Protein AF-A0A1A9V5V9-F1 (afdb_monomer)

Sequence (120 aa):
MAWILKKLYSVIQNLLRPKKPQKPQKRVTFSESTLMREFRRRTGQEPTIDPFLNFLTDLRASTNLPQIAMRRWRKMSDAEKAPYKTLAKRAQLKRLQAKQNKGRKEKKKCCCCRAKSLKE

Structure (mmCIF, N/CA/C/O backbone):
data_AF-A0A1A9V5V9-F1
#
_entry.id   AF-A0A1A9V5V9-F1
#
loop_
_atom_site.group_PDB
_atom_site.id
_atom_site.type_symbol
_atom_site.label_atom_id
_atom_site.label_alt_id
_atom_site.label_comp_id
_atom_site.label_asym_id
_atom_site.label_entity_id
_atom_site.label_seq_id
_atom_site.pdbx_PDB_ins_code
_atom_site.Cartn_x
_atom_site.Cartn_y
_atom_site.Cartn_z
_atom_site.occupancy
_atom_site.B_iso_or_equiv
_atom_site.auth_seq_id
_atom_site.auth_comp_id
_atom_site.auth_asym_id
_atom_site.auth_atom_id
_atom_site.pdbx_PDB_model_num
ATOM 1 N N . MET A 1 1 ? 4.542 -7.056 -60.586 1.00 55.38 1 MET A N 1
ATOM 2 C CA . MET A 1 1 ? 5.175 -5.866 -59.964 1.00 55.38 1 MET A CA 1
ATOM 3 C C . MET A 1 1 ? 4.202 -4.904 -59.260 1.00 55.38 1 MET A C 1
ATOM 5 O O . MET A 1 1 ? 4.583 -4.329 -58.250 1.00 55.38 1 MET A O 1
ATOM 9 N N . ALA A 1 2 ? 2.939 -4.751 -59.691 1.00 60.47 2 ALA A N 1
ATOM 10 C CA . ALA A 1 2 ? 1.995 -3.779 -59.102 1.00 60.47 2 ALA A CA 1
ATOM 11 C C . ALA A 1 2 ? 1.498 -4.082 -57.663 1.00 60.47 2 ALA A C 1
ATOM 13 O O . ALA A 1 2 ? 1.081 -3.175 -56.943 1.00 60.47 2 ALA A O 1
ATOM 14 N N . TRP A 1 3 ? 1.535 -5.343 -57.215 1.00 60.88 3 TRP A N 1
ATOM 15 C CA . TRP A 1 3 ? 1.017 -5.729 -55.892 1.00 60.88 3 TRP A CA 1
ATOM 16 C C . TRP A 1 3 ? 1.928 -5.298 -54.733 1.00 60.88 3 TRP A C 1
ATOM 18 O O . TRP A 1 3 ? 1.451 -4.860 -53.687 1.00 60.88 3 TRP A O 1
ATOM 28 N N . ILE A 1 4 ? 3.245 -5.351 -54.946 1.00 70.38 4 ILE A N 1
ATOM 29 C CA . ILE A 1 4 ? 4.253 -4.968 -53.948 1.00 70.38 4 ILE A CA 1
ATOM 30 C C . ILE A 1 4 ? 4.158 -3.469 -53.642 1.00 70.38 4 ILE A C 1
ATOM 32 O O . ILE A 1 4 ? 4.144 -3.079 -52.477 1.00 70.38 4 ILE A O 1
ATOM 36 N N . LEU A 1 5 ? 3.972 -2.639 -54.673 1.00 66.19 5 LEU A N 1
ATOM 37 C CA . LEU A 1 5 ? 3.784 -1.194 -54.517 1.00 66.19 5 LEU A CA 1
ATOM 38 C C . LEU A 1 5 ? 2.485 -0.857 -53.766 1.00 66.19 5 LEU A C 1
ATOM 40 O O . LEU A 1 5 ? 2.500 -0.009 -52.876 1.00 66.19 5 LEU A O 1
ATOM 44 N N . LYS A 1 6 ? 1.381 -1.575 -54.030 1.00 68.75 6 LYS A N 1
ATOM 45 C CA . LYS A 1 6 ? 0.129 -1.437 -53.257 1.00 68.75 6 LYS A CA 1
ATOM 46 C C . LYS A 1 6 ? 0.313 -1.793 -51.780 1.00 68.75 6 LYS A C 1
ATOM 48 O O . LYS A 1 6 ? -0.224 -1.108 -50.908 1.00 68.75 6 LYS A O 1
ATOM 53 N N . LYS A 1 7 ? 1.087 -2.842 -51.489 1.00 71.50 7 LYS A N 1
ATOM 54 C CA . LYS A 1 7 ? 1.353 -3.282 -50.115 1.00 71.50 7 LYS A CA 1
ATOM 55 C C . LYS A 1 7 ? 2.202 -2.261 -49.361 1.00 71.50 7 LYS A C 1
ATOM 57 O O . LYS A 1 7 ? 1.828 -1.876 -48.255 1.00 71.50 7 LYS A O 1
ATOM 62 N N . LEU A 1 8 ? 3.253 -1.742 -49.994 1.00 71.06 8 LEU A N 1
ATOM 63 C CA . LEU A 1 8 ? 4.082 -0.671 -49.434 1.00 71.06 8 LEU A CA 1
ATOM 64 C C . LEU A 1 8 ? 3.269 0.606 -49.181 1.00 71.06 8 LEU A C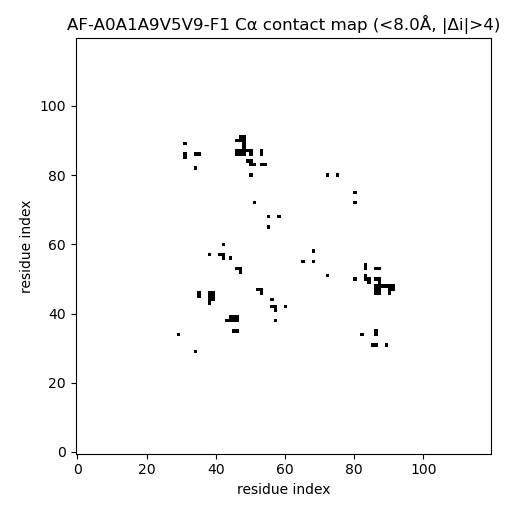 1
ATOM 66 O O . LEU A 1 8 ? 3.341 1.166 -48.088 1.00 71.06 8 LEU A O 1
ATOM 70 N N . TYR A 1 9 ? 2.410 1.008 -50.122 1.00 75.25 9 TYR A N 1
ATOM 71 C CA . TYR A 1 9 ? 1.552 2.186 -49.962 1.00 75.25 9 TYR A CA 1
ATOM 72 C C . TYR A 1 9 ? 0.592 2.061 -48.766 1.00 75.25 9 TYR A C 1
ATOM 74 O O . TYR A 1 9 ? 0.437 3.003 -47.991 1.00 75.25 9 TYR A O 1
ATOM 82 N N . SER A 1 10 ? 0.005 0.878 -48.549 1.00 69.75 10 SER A N 1
ATOM 83 C CA . SER A 1 10 ? -0.894 0.626 -47.409 1.00 69.75 10 SER A CA 1
ATOM 84 C C . SER A 1 10 ? -0.188 0.691 -46.046 1.00 69.75 10 SER A C 1
ATOM 86 O O . SER A 1 10 ? -0.766 1.153 -45.061 1.00 69.75 10 SER A O 1
ATOM 88 N N . VAL A 1 11 ? 1.081 0.273 -45.991 1.00 73.38 11 VAL A N 1
ATOM 89 C CA . VAL A 1 11 ? 1.903 0.311 -44.773 1.00 73.38 11 VAL A CA 1
ATOM 90 C C . VAL A 1 11 ? 2.314 1.746 -44.458 1.00 73.38 11 VAL A C 1
ATOM 92 O O . VAL A 1 11 ? 2.178 2.187 -43.317 1.00 73.38 11 VAL A O 1
ATOM 95 N N . ILE A 1 12 ? 2.730 2.504 -45.474 1.00 72.25 12 ILE A N 1
ATOM 96 C CA . ILE A 1 12 ? 3.107 3.913 -45.328 1.00 72.25 12 ILE A CA 1
ATOM 97 C C . ILE A 1 12 ? 1.895 4.755 -44.893 1.00 72.25 12 ILE A C 1
ATOM 99 O O . ILE A 1 12 ? 2.008 5.553 -43.968 1.00 72.25 12 ILE A O 1
ATOM 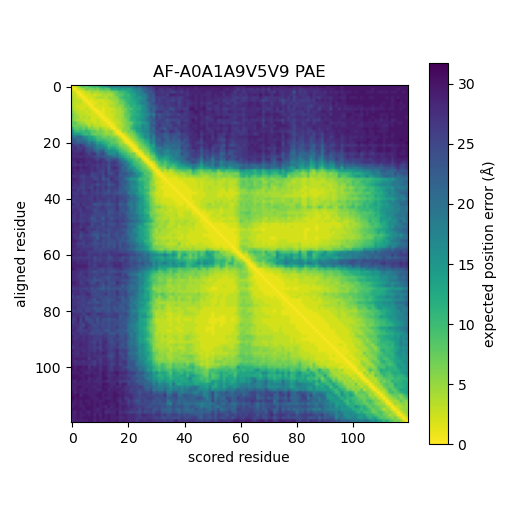103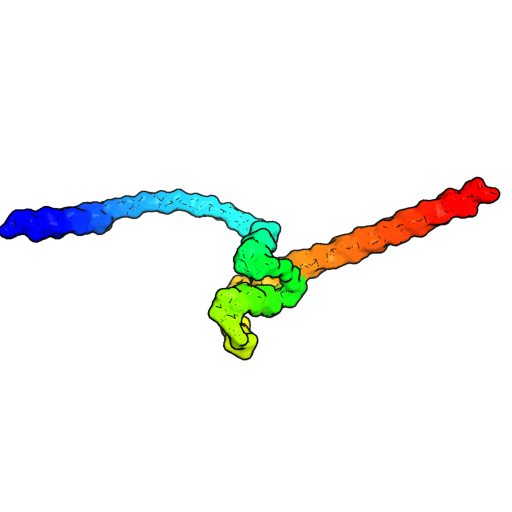 N N . GLN A 1 13 ? 0.708 4.511 -45.460 1.00 68.12 13 GLN A N 1
ATOM 104 C CA . GLN A 1 13 ? -0.554 5.145 -45.041 1.00 68.12 13 GLN A CA 1
ATOM 105 C C . GLN A 1 13 ? -0.950 4.813 -43.588 1.00 68.12 13 GLN A C 1
ATOM 107 O O . GLN A 1 13 ? -1.569 5.628 -42.904 1.00 68.12 13 GLN A O 1
ATOM 112 N N . ASN A 1 14 ? -0.587 3.629 -43.084 1.00 65.06 14 ASN A N 1
ATOM 113 C CA . ASN A 1 14 ? -0.798 3.263 -41.681 1.00 65.06 14 ASN A CA 1
ATOM 114 C C . ASN A 1 14 ? 0.218 3.909 -40.732 1.00 65.06 14 ASN A C 1
ATOM 116 O O . ASN A 1 14 ? -0.147 4.235 -39.605 1.00 65.06 14 ASN A O 1
ATOM 120 N N . LEU A 1 15 ? 1.457 4.119 -41.182 1.00 66.50 15 LEU A N 1
ATOM 121 C CA . LEU A 1 15 ? 2.510 4.785 -40.408 1.00 66.50 15 LEU A CA 1
ATOM 122 C C . LEU A 1 15 ? 2.328 6.306 -40.355 1.00 66.50 15 LEU A C 1
ATOM 124 O O . LEU A 1 15 ? 2.553 6.911 -39.312 1.00 66.50 15 LEU A O 1
ATOM 128 N N . LEU A 1 16 ? 1.876 6.915 -41.455 1.00 64.56 16 LEU A N 1
ATOM 129 C CA . LEU A 1 16 ? 1.596 8.351 -41.554 1.00 64.56 16 LEU A CA 1
ATOM 130 C C . LEU A 1 16 ? 0.238 8.746 -40.965 1.00 64.56 16 LEU A C 1
ATOM 132 O O . LEU A 1 16 ? -0.080 9.932 -40.913 1.00 64.56 16 LEU A O 1
ATOM 136 N N . ARG A 1 17 ? -0.576 7.782 -40.513 1.00 59.53 17 ARG A N 1
ATOM 137 C CA . ARG A 1 17 ? -1.843 8.080 -39.846 1.00 59.53 17 ARG A CA 1
ATOM 138 C C . ARG A 1 17 ? -1.527 8.815 -38.535 1.00 59.53 17 ARG A C 1
ATOM 140 O O . ARG A 1 17 ? -0.951 8.198 -37.634 1.00 59.53 17 ARG A O 1
ATOM 147 N N . PRO A 1 18 ? -1.904 10.099 -38.379 1.00 53.78 18 PRO A N 1
ATOM 148 C CA . PRO A 1 18 ? -1.688 10.799 -37.125 1.00 53.78 18 PRO A CA 1
ATOM 149 C C . PRO A 1 18 ? -2.422 10.023 -36.034 1.00 53.78 18 PRO A C 1
ATOM 151 O O . PRO A 1 18 ? -3.636 9.798 -36.119 1.00 53.78 18 PRO A O 1
ATOM 154 N N . LYS A 1 19 ? -1.679 9.556 -35.022 1.00 53.78 19 LYS A N 1
ATOM 155 C CA . LYS A 1 19 ? -2.282 8.976 -33.822 1.00 53.78 19 LYS A CA 1
ATOM 156 C C . LYS A 1 19 ? -3.264 10.015 -33.303 1.00 53.78 19 LYS A C 1
ATOM 158 O O . LYS A 1 19 ? -2.849 11.093 -32.884 1.00 53.78 19 LYS A O 1
ATOM 163 N N . LYS A 1 20 ?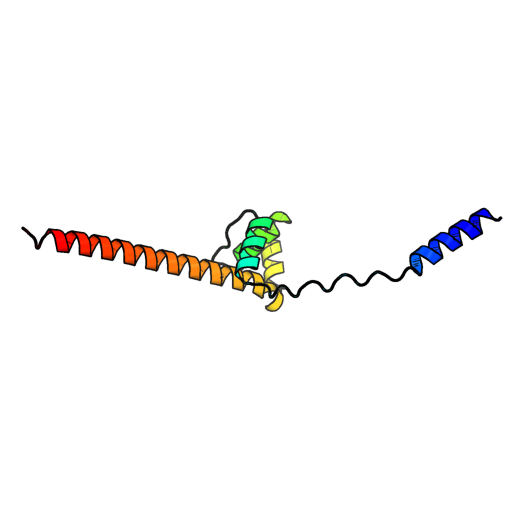 -4.561 9.691 -33.371 1.00 50.47 20 LYS A N 1
ATOM 164 C CA . LYS A 1 20 ? -5.625 10.499 -32.768 1.00 50.47 20 LYS A CA 1
ATOM 165 C C . LYS A 1 20 ? -5.135 10.909 -31.378 1.00 50.47 20 LYS A C 1
ATOM 167 O O . LYS A 1 20 ? -4.677 10.013 -30.657 1.00 50.47 20 LYS A O 1
ATOM 172 N N . PRO A 1 21 ? -5.184 12.200 -31.007 1.00 45.97 21 PRO A N 1
ATOM 173 C CA . PRO A 1 21 ? -4.808 12.604 -29.667 1.00 45.97 21 PRO A CA 1
ATOM 174 C C . PRO A 1 21 ? -5.637 11.752 -28.714 1.00 45.97 21 PRO A C 1
ATOM 176 O O . PRO A 1 21 ? -6.872 11.771 -28.745 1.00 45.97 21 PRO A O 1
ATOM 179 N N . GLN A 1 22 ? -4.950 10.906 -27.944 1.00 55.84 22 GLN A N 1
ATOM 180 C CA . GLN A 1 22 ? -5.586 10.190 -26.855 1.00 55.84 22 GLN A CA 1
ATOM 181 C C . GLN A 1 22 ? -6.226 11.283 -26.013 1.00 55.84 22 GLN A C 1
ATOM 183 O O . GLN A 1 22 ? -5.536 12.219 -25.606 1.00 55.84 22 GLN A O 1
ATOM 188 N N . LYS A 1 23 ? -7.556 11.218 -25.863 1.00 51.91 23 LYS A N 1
ATOM 189 C CA . LYS A 1 23 ? -8.324 12.159 -25.044 1.00 51.91 23 LYS A CA 1
ATOM 190 C C . LYS A 1 23 ? -7.510 12.435 -23.782 1.00 51.91 23 LYS A C 1
ATOM 192 O O . LYS A 1 23 ? -7.058 11.447 -23.193 1.00 51.91 23 LYS A O 1
ATOM 197 N N . PRO A 1 24 ? -7.293 13.704 -23.385 1.00 44.81 24 PRO A N 1
ATOM 198 C CA . PRO A 1 24 ? -6.567 13.993 -22.162 1.00 44.81 24 PRO A CA 1
ATOM 199 C C . PRO A 1 24 ? -7.202 13.141 -21.076 1.00 44.81 24 PRO A C 1
ATOM 201 O O . PRO A 1 24 ? -8.403 13.258 -20.813 1.00 44.81 24 PRO A O 1
ATOM 204 N N . GLN A 1 25 ? -6.424 12.195 -20.541 1.00 51.12 25 GLN A N 1
ATOM 205 C CA . GLN A 1 25 ? -6.846 11.435 -19.382 1.00 51.12 25 GLN A CA 1
ATOM 206 C C . GLN A 1 25 ? -7.225 12.513 -18.382 1.00 51.12 25 GLN A C 1
ATOM 208 O O . GLN A 1 25 ? -6.372 13.331 -18.023 1.00 51.12 25 GLN A O 1
ATOM 213 N N . LYS A 1 26 ? -8.522 12.605 -18.042 1.00 45.25 26 LYS A N 1
ATOM 214 C CA . LYS A 1 26 ? -8.983 13.460 -16.949 1.00 45.25 26 LYS A CA 1
ATOM 215 C C . LYS A 1 26 ? -7.947 13.248 -15.861 1.00 45.25 26 LYS A C 1
ATOM 217 O O . LYS A 1 26 ? -7.732 12.093 -15.491 1.00 45.25 26 LYS A O 1
ATOM 222 N N . ARG A 1 27 ? -7.253 14.306 -15.423 1.00 45.19 27 ARG A N 1
ATOM 223 C CA . ARG A 1 27 ? -6.453 14.233 -14.203 1.00 45.19 27 ARG A CA 1
ATOM 224 C C . ARG A 1 27 ? -7.464 13.905 -13.124 1.00 45.19 27 ARG A C 1
ATOM 226 O O . ARG A 1 27 ? -8.100 14.793 -12.568 1.00 45.19 27 ARG A O 1
ATOM 233 N N . VAL A 1 28 ? -7.695 12.612 -12.927 1.00 47.25 28 VAL A N 1
ATOM 234 C CA . VAL A 1 28 ? -8.326 12.071 -11.750 1.00 47.25 28 VAL A CA 1
ATOM 235 C C . VAL A 1 28 ? -7.330 12.495 -10.699 1.00 47.25 28 VAL A C 1
ATOM 237 O O . VAL A 1 28 ? -6.268 11.891 -10.567 1.00 47.25 28 VAL A O 1
ATOM 240 N N . THR A 1 29 ? -7.597 13.631 -10.056 1.00 48.66 29 THR A N 1
ATOM 241 C CA . THR A 1 29 ? -6.988 13.940 -8.777 1.00 48.66 29 THR A CA 1
ATOM 242 C C . THR A 1 29 ? -7.224 12.684 -7.977 1.00 48.66 29 THR A C 1
ATOM 244 O O . THR A 1 29 ? -8.366 12.275 -7.755 1.00 48.66 29 THR A O 1
ATOM 247 N N . PHE A 1 30 ? -6.137 11.952 -7.775 1.00 57.81 30 PHE A N 1
ATOM 248 C CA . PHE A 1 30 ? -6.194 10.568 -7.378 1.00 57.81 30 PHE A CA 1
ATOM 249 C C . PHE A 1 30 ? -6.620 10.576 -5.912 1.00 57.81 30 PHE A C 1
ATOM 251 O O . PHE A 1 30 ? -5.809 10.669 -4.997 1.00 57.81 30 PHE A O 1
ATOM 258 N N . SER A 1 31 ? -7.934 10.647 -5.707 1.00 77.94 31 SER A N 1
ATOM 259 C CA . SER A 1 31 ? -8.549 10.758 -4.400 1.00 77.94 31 SER A CA 1
ATOM 260 C C . SER A 1 31 ? -8.131 9.538 -3.596 1.00 77.94 31 SER A C 1
ATOM 262 O O . SER A 1 31 ? -8.175 8.412 -4.100 1.00 77.94 31 SER A O 1
ATOM 264 N N . GLU A 1 32 ? -7.765 9.732 -2.331 1.00 75.75 32 GLU A N 1
ATOM 265 C CA . GLU A 1 32 ? -7.394 8.625 -1.443 1.00 75.75 32 GLU A CA 1
ATOM 266 C C . GLU A 1 32 ? -8.478 7.531 -1.402 1.00 75.75 32 GLU A C 1
ATOM 268 O O . GLU A 1 32 ? -8.178 6.344 -1.271 1.00 75.75 32 GLU A O 1
ATOM 273 N N . SER A 1 33 ? -9.754 7.907 -1.557 1.00 77.38 33 SER A N 1
ATOM 274 C CA . SER A 1 33 ? -10.870 6.956 -1.623 1.00 77.38 33 SER A CA 1
ATOM 275 C C . SER A 1 33 ? -10.872 6.114 -2.904 1.00 77.38 33 SER A C 1
ATOM 277 O O . SER A 1 33 ? -11.260 4.943 -2.864 1.00 77.38 33 SER A O 1
ATOM 279 N N . THR A 1 34 ? -10.403 6.674 -4.020 1.00 83.81 34 THR A N 1
ATOM 280 C CA . THR A 1 34 ? -10.203 5.956 -5.283 1.00 83.81 34 THR A CA 1
ATOM 281 C C . THR A 1 34 ? -9.053 4.960 -5.148 1.00 83.81 34 THR A C 1
ATOM 283 O O . THR A 1 34 ? -9.220 3.814 -5.556 1.00 83.81 34 THR A O 1
ATOM 286 N N . LEU A 1 35 ? -7.959 5.331 -4.459 1.00 82.69 35 LEU A N 1
ATOM 287 C CA . LEU A 1 35 ? -6.831 4.427 -4.156 1.00 82.69 35 LEU A CA 1
ATOM 288 C C . LEU A 1 35 ? -7.296 3.148 -3.472 1.00 82.69 35 LEU A C 1
ATOM 290 O O . LEU A 1 35 ? -6.962 2.045 -3.886 1.00 82.69 35 LEU A O 1
ATOM 294 N N . MET A 1 36 ? -8.114 3.313 -2.436 1.00 82.69 36 MET A N 1
ATOM 295 C CA . MET A 1 36 ? -8.658 2.210 -1.650 1.00 82.69 36 MET A CA 1
ATOM 296 C C . MET A 1 36 ? -9.540 1.287 -2.493 1.00 82.69 36 MET A C 1
ATOM 298 O O . MET A 1 36 ? -9.430 0.065 -2.400 1.00 82.69 36 MET A O 1
ATOM 302 N N . ARG A 1 37 ? -10.428 1.870 -3.310 1.00 84.69 37 ARG A N 1
ATOM 303 C CA . ARG A 1 37 ? -11.326 1.100 -4.180 1.00 84.69 37 ARG A CA 1
ATOM 304 C C . ARG A 1 37 ? -10.549 0.339 -5.241 1.00 84.69 37 ARG A C 1
ATOM 306 O O . ARG A 1 37 ? -10.837 -0.832 -5.460 1.00 84.69 37 ARG A O 1
ATOM 313 N N . GLU A 1 38 ? -9.570 0.977 -5.872 1.00 86.50 38 GLU A N 1
ATOM 314 C CA . GLU A 1 38 ? -8.720 0.319 -6.859 1.00 86.50 38 GLU A CA 1
ATOM 315 C C . GLU A 1 38 ? -7.870 -0.783 -6.237 1.00 86.50 38 GLU A C 1
ATOM 317 O O . GLU A 1 38 ? -7.826 -1.879 -6.785 1.00 86.50 38 GLU A O 1
ATOM 322 N N . PHE A 1 39 ? -7.263 -0.537 -5.075 1.00 86.19 39 PHE A N 1
ATOM 323 C CA . PHE A 1 39 ? -6.480 -1.548 -4.372 1.00 86.19 39 PHE A CA 1
ATOM 324 C C . PHE A 1 39 ? -7.326 -2.778 -4.038 1.00 86.19 39 PHE A C 1
ATOM 326 O O . PHE A 1 39 ? -6.936 -3.902 -4.351 1.00 86.19 39 PHE A O 1
ATOM 333 N N . ARG A 1 40 ? -8.522 -2.571 -3.468 1.00 88.12 40 ARG A N 1
ATOM 334 C CA . ARG A 1 40 ? -9.452 -3.665 -3.166 1.00 88.12 40 ARG A CA 1
ATOM 335 C C . ARG A 1 40 ? -9.901 -4.381 -4.438 1.00 88.12 40 ARG A C 1
ATOM 337 O O . ARG A 1 40 ? -10.013 -5.599 -4.440 1.00 88.12 40 ARG A O 1
ATOM 344 N N . ARG A 1 41 ? -10.139 -3.648 -5.530 1.00 87.25 41 ARG A N 1
ATOM 345 C CA . ARG A 1 41 ? -10.515 -4.237 -6.823 1.00 87.25 41 ARG A CA 1
ATOM 346 C C . ARG A 1 41 ? -9.403 -5.118 -7.397 1.00 87.25 41 ARG A C 1
ATOM 348 O O . ARG A 1 41 ? -9.714 -6.147 -7.978 1.00 87.25 41 ARG A O 1
ATOM 355 N N . ARG A 1 42 ? -8.137 -4.710 -7.259 1.00 85.50 42 ARG A N 1
ATOM 356 C CA . ARG A 1 42 ? -6.977 -5.447 -7.789 1.00 85.50 42 ARG A CA 1
ATOM 357 C C . ARG A 1 42 ? -6.627 -6.667 -6.944 1.00 85.50 42 ARG A C 1
ATOM 359 O O . ARG A 1 42 ? -6.348 -7.721 -7.495 1.00 85.50 42 ARG A O 1
ATOM 366 N N . THR A 1 43 ? -6.648 -6.521 -5.622 1.00 83.81 43 THR A N 1
ATOM 367 C CA . THR A 1 43 ? -6.131 -7.543 -4.698 1.00 83.81 43 THR A CA 1
ATOM 368 C C . THR A 1 43 ? -7.216 -8.378 -4.019 1.00 83.81 43 THR A C 1
ATOM 370 O O . THR A 1 43 ? -6.913 -9.388 -3.393 1.00 83.81 43 THR A O 1
ATOM 373 N N . GLY A 1 44 ? -8.477 -7.941 -4.069 1.00 85.69 44 GLY A N 1
ATOM 374 C CA . GLY A 1 44 ? -9.583 -8.528 -3.306 1.00 85.69 44 GLY A CA 1
ATOM 375 C C . GLY A 1 44 ? -9.502 -8.286 -1.794 1.00 85.69 44 GLY A C 1
ATOM 376 O O . GLY A 1 44 ? -10.420 -8.663 -1.069 1.00 85.69 44 GLY A O 1
ATOM 377 N N . GLN A 1 45 ? -8.437 -7.646 -1.300 1.00 85.62 45 GLN A N 1
ATOM 378 C CA . GLN A 1 45 ? -8.182 -7.474 0.127 1.00 85.62 45 GLN A CA 1
ATOM 379 C C . GLN A 1 45 ? -8.388 -6.034 0.595 1.00 85.62 45 GLN A C 1
ATOM 381 O O . GLN A 1 45 ? -8.265 -5.064 -0.157 1.00 85.62 45 GLN A O 1
ATOM 386 N N . GLU A 1 46 ? -8.699 -5.900 1.884 1.00 87.56 46 GLU A N 1
ATOM 387 C CA . GLU A 1 46 ? -8.707 -4.601 2.543 1.00 87.56 46 GLU A CA 1
ATOM 388 C C . GLU A 1 46 ? -7.282 -4.127 2.845 1.00 87.56 46 GLU A C 1
ATOM 390 O O . GLU A 1 46 ? -6.467 -4.901 3.350 1.00 87.56 46 GLU A O 1
ATOM 395 N N . PRO A 1 47 ? -6.999 -2.834 2.629 1.00 89.38 47 PRO A N 1
ATOM 396 C CA . PRO A 1 47 ? -5.749 -2.226 3.049 1.00 89.38 47 PRO A CA 1
ATOM 397 C C . PRO A 1 47 ? -5.490 -2.357 4.549 1.00 89.38 47 PRO A C 1
ATOM 399 O O . PRO A 1 47 ? -6.357 -2.121 5.396 1.00 89.38 47 PRO A O 1
ATOM 402 N N . THR A 1 48 ? -4.249 -2.698 4.862 1.00 90.31 48 THR A N 1
ATOM 403 C CA . THR A 1 48 ? -3.703 -2.853 6.207 1.00 90.31 48 THR A CA 1
ATOM 404 C C . THR A 1 48 ? -3.026 -1.559 6.660 1.00 90.31 48 THR A C 1
ATOM 406 O O . THR A 1 48 ? -2.663 -0.718 5.841 1.00 90.31 48 THR A O 1
ATOM 409 N N . ILE A 1 49 ? -2.849 -1.385 7.977 1.00 91.50 49 ILE A N 1
ATOM 410 C CA . ILE A 1 49 ? -2.096 -0.248 8.543 1.00 91.50 49 ILE A CA 1
ATOM 411 C C . ILE A 1 49 ? -0.623 -0.284 8.118 1.00 91.50 49 ILE A C 1
ATOM 413 O O . ILE A 1 49 ? 0.009 0.759 8.046 1.00 91.50 49 ILE A O 1
ATOM 417 N N . ASP A 1 50 ? -0.059 -1.459 7.855 1.00 92.81 50 ASP A N 1
ATOM 418 C CA . ASP A 1 50 ? 1.340 -1.579 7.463 1.00 92.81 50 ASP A CA 1
ATOM 419 C C . ASP A 1 50 ? 1.501 -1.344 5.945 1.00 92.81 50 ASP A C 1
ATOM 421 O O . ASP A 1 50 ? 0.929 -2.103 5.149 1.00 92.81 50 ASP A O 1
ATOM 425 N N . PRO A 1 51 ? 2.278 -0.326 5.519 1.00 92.44 51 PRO A N 1
ATOM 426 C CA . PRO A 1 51 ? 2.554 -0.073 4.108 1.00 92.44 51 PRO A CA 1
ATOM 427 C C . PRO A 1 51 ? 3.215 -1.258 3.392 1.00 92.44 51 PRO A C 1
ATOM 429 O O . PRO A 1 51 ? 2.906 -1.512 2.229 1.00 92.44 51 PRO A O 1
ATOM 432 N N . PHE A 1 52 ? 4.106 -1.992 4.066 1.00 91.25 52 PHE A N 1
ATOM 433 C CA . PHE A 1 52 ? 4.817 -3.117 3.459 1.00 91.25 52 PHE A CA 1
ATOM 434 C C . PHE A 1 52 ? 3.879 -4.296 3.199 1.00 91.25 52 PHE A C 1
ATOM 436 O O . PHE A 1 52 ? 3.966 -4.926 2.147 1.00 91.25 52 PHE A O 1
ATOM 443 N N . LEU A 1 53 ? 2.936 -4.560 4.107 1.00 90.00 53 LEU A N 1
ATOM 444 C CA . LEU A 1 53 ? 1.927 -5.599 3.891 1.00 90.00 53 LEU A CA 1
ATOM 445 C C . LEU A 1 53 ? 1.014 -5.260 2.708 1.00 90.00 53 LEU A C 1
ATOM 447 O O . LEU A 1 53 ? 0.715 -6.142 1.913 1.00 90.00 53 LEU A O 1
ATOM 451 N N . ASN A 1 54 ? 0.642 -3.988 2.530 1.00 91.75 54 ASN A N 1
ATOM 452 C CA . ASN A 1 54 ? -0.131 -3.562 1.355 1.00 91.75 54 ASN A CA 1
ATOM 453 C C . ASN A 1 54 ? 0.630 -3.818 0.049 1.00 91.75 54 ASN A C 1
ATOM 455 O O . ASN A 1 54 ? 0.057 -4.311 -0.919 1.00 91.75 54 ASN A O 1
ATOM 459 N N . PHE A 1 55 ? 1.929 -3.527 0.038 1.00 90.88 55 PHE A N 1
ATOM 460 C CA . PHE A 1 55 ? 2.806 -3.831 -1.088 1.00 90.88 55 PHE A CA 1
ATOM 461 C C . PHE A 1 55 ? 2.955 -5.334 -1.333 1.00 90.88 55 PHE A C 1
ATOM 463 O O . PHE A 1 55 ? 2.901 -5.776 -2.477 1.00 90.88 55 PHE A O 1
ATOM 470 N N . LEU A 1 56 ? 3.098 -6.135 -0.274 1.00 88.88 56 LEU A N 1
ATOM 471 C CA . LEU A 1 56 ? 3.136 -7.591 -0.389 1.00 88.88 56 LEU A CA 1
ATOM 472 C C . LEU A 1 56 ? 1.841 -8.156 -0.957 1.00 88.88 56 LEU A C 1
ATOM 474 O O . LEU A 1 56 ? 1.896 -9.083 -1.755 1.00 88.88 56 LEU A O 1
ATOM 478 N N . THR A 1 57 ? 0.690 -7.624 -0.561 1.00 88.00 57 THR A N 1
ATOM 479 C CA . THR A 1 57 ? -0.605 -8.054 -1.087 1.00 88.00 57 THR A CA 1
ATOM 480 C C . THR A 1 57 ? -0.730 -7.749 -2.581 1.00 88.00 57 THR A C 1
ATOM 482 O O . THR A 1 57 ? -1.179 -8.610 -3.333 1.00 88.00 57 THR A O 1
ATOM 485 N N . ASP A 1 58 ? -0.268 -6.578 -3.025 1.00 84.62 58 ASP A N 1
ATOM 486 C CA . ASP A 1 58 ? -0.236 -6.223 -4.451 1.00 84.62 58 ASP A CA 1
ATOM 487 C C . ASP A 1 58 ? 0.755 -7.111 -5.228 1.00 84.62 58 ASP A C 1
ATOM 489 O O . ASP A 1 58 ? 0.454 -7.615 -6.308 1.00 84.62 58 ASP A O 1
ATOM 493 N N . LEU A 1 59 ? 1.917 -7.413 -4.634 1.00 81.06 59 LEU A N 1
ATOM 494 C CA . LEU A 1 59 ? 2.914 -8.311 -5.219 1.00 81.06 59 LEU A CA 1
ATOM 495 C C . LEU A 1 59 ? 2.525 -9.787 -5.205 1.00 81.06 59 LEU A C 1
ATOM 497 O O . LEU A 1 59 ? 2.974 -10.503 -6.096 1.00 81.06 59 LEU A O 1
ATOM 501 N N . ARG A 1 60 ? 1.741 -10.273 -4.238 1.00 67.38 60 ARG A N 1
ATOM 502 C CA . ARG A 1 60 ? 1.290 -11.677 -4.173 1.00 67.38 60 ARG A CA 1
ATOM 503 C C . ARG A 1 60 ? 0.407 -12.051 -5.358 1.00 67.38 60 ARG A C 1
ATOM 505 O O . ARG A 1 60 ? 0.400 -13.210 -5.744 1.00 67.38 60 ARG A O 1
ATOM 512 N N . ALA A 1 61 ? -0.239 -11.074 -5.995 1.00 60.59 61 ALA A N 1
ATOM 513 C CA . ALA A 1 61 ? -0.880 -11.277 -7.293 1.00 60.59 61 ALA A CA 1
ATOM 514 C C . ALA A 1 61 ? 0.124 -11.635 -8.414 1.00 60.59 61 ALA A C 1
ATOM 516 O O . ALA A 1 61 ? -0.283 -12.091 -9.476 1.00 60.59 61 ALA A O 1
ATOM 517 N N . SER A 1 62 ? 1.428 -11.433 -8.192 1.00 59.66 62 SER A N 1
ATOM 518 C CA . SER A 1 62 ? 2.489 -11.593 -9.197 1.00 59.66 62 SER A CA 1
ATOM 519 C C . SER A 1 62 ? 3.671 -12.486 -8.780 1.00 59.66 62 SER A C 1
ATOM 521 O O . SER A 1 62 ? 4.379 -12.974 -9.654 1.00 59.66 62 SER A O 1
ATOM 523 N N . THR A 1 63 ? 3.928 -12.715 -7.482 1.00 58.34 63 THR A N 1
ATOM 524 C CA . THR A 1 63 ? 5.121 -13.437 -6.985 1.00 58.34 63 THR A CA 1
ATOM 525 C C . THR A 1 63 ? 4.902 -14.102 -5.616 1.00 58.34 63 THR A C 1
ATOM 527 O O . THR A 1 63 ? 4.351 -13.494 -4.701 1.00 58.34 63 THR A O 1
ATOM 530 N N . ASN A 1 64 ? 5.410 -15.330 -5.438 1.00 67.81 64 ASN A N 1
ATOM 531 C CA . ASN A 1 64 ? 5.231 -16.142 -4.218 1.00 67.81 64 ASN A CA 1
ATOM 532 C C . ASN A 1 64 ? 6.370 -16.026 -3.177 1.00 67.81 64 ASN A C 1
ATOM 534 O O . ASN A 1 64 ? 6.386 -16.781 -2.207 1.00 67.81 64 ASN A O 1
ATOM 538 N N . LEU A 1 65 ? 7.335 -15.106 -3.337 1.00 77.12 65 LEU A N 1
ATOM 539 C CA . LEU A 1 65 ? 8.554 -15.078 -2.508 1.00 77.12 65 LEU A CA 1
ATOM 540 C C . LEU A 1 65 ? 8.699 -13.786 -1.671 1.00 77.12 65 LEU A C 1
ATOM 542 O O . LEU A 1 65 ? 9.131 -12.753 -2.197 1.00 77.12 65 LEU A O 1
ATOM 546 N N . PRO A 1 66 ? 8.434 -13.824 -0.347 1.00 77.31 66 PRO A N 1
ATOM 547 C CA . PRO A 1 66 ? 8.469 -12.637 0.518 1.00 77.31 66 PRO A CA 1
ATOM 548 C C . PRO A 1 66 ? 9.867 -12.011 0.650 1.00 77.31 66 PRO A C 1
ATOM 550 O O . PRO A 1 66 ? 9.990 -10.799 0.823 1.00 77.31 66 PRO A O 1
ATOM 553 N N . GLN A 1 67 ? 10.938 -12.797 0.504 1.00 84.00 67 GLN A N 1
ATOM 554 C CA . GLN A 1 67 ? 12.310 -12.279 0.560 1.00 84.00 67 GLN A CA 1
ATOM 555 C C . GLN A 1 67 ? 12.657 -11.393 -0.647 1.00 84.00 67 GLN A C 1
ATOM 557 O O . GLN A 1 67 ? 13.334 -10.374 -0.498 1.00 84.00 67 GLN A O 1
ATOM 562 N N . ILE A 1 68 ? 12.174 -11.751 -1.843 1.00 84.69 68 ILE A N 1
ATOM 563 C CA . ILE A 1 68 ? 12.376 -10.956 -3.063 1.00 84.69 68 ILE A CA 1
ATOM 564 C C . ILE A 1 68 ? 11.599 -9.646 -2.952 1.00 84.69 68 ILE A C 1
ATOM 566 O O . ILE A 1 68 ? 12.143 -8.575 -3.229 1.00 84.69 68 ILE A O 1
ATOM 570 N N . ALA A 1 69 ? 10.360 -9.722 -2.462 1.00 86.56 69 ALA A N 1
ATOM 571 C CA . ALA A 1 69 ? 9.550 -8.546 -2.195 1.00 86.56 69 ALA A CA 1
ATOM 572 C C . ALA A 1 69 ? 10.231 -7.604 -1.192 1.00 86.56 69 ALA A C 1
ATOM 574 O O . ALA A 1 69 ? 10.311 -6.406 -1.444 1.00 86.56 69 ALA A O 1
ATOM 575 N N . MET A 1 70 ? 10.816 -8.127 -0.111 1.00 88.88 70 MET A N 1
ATOM 576 C CA . MET A 1 70 ? 11.546 -7.303 0.857 1.00 88.88 70 MET A CA 1
ATOM 577 C C . MET A 1 70 ? 12.748 -6.584 0.228 1.00 88.88 70 MET A C 1
ATOM 579 O O . MET A 1 70 ? 12.946 -5.389 0.456 1.00 88.88 70 MET A O 1
ATOM 583 N N . ARG A 1 71 ? 13.535 -7.269 -0.615 1.00 90.38 71 ARG A N 1
ATOM 584 C CA . ARG A 1 71 ? 14.646 -6.627 -1.346 1.00 90.38 71 ARG A CA 1
ATOM 585 C C . ARG A 1 71 ? 14.141 -5.540 -2.293 1.00 90.38 71 ARG A C 1
ATOM 587 O O . ARG A 1 71 ? 14.735 -4.467 -2.348 1.00 90.38 71 ARG A O 1
ATOM 594 N N . ARG A 1 72 ? 13.042 -5.795 -3.010 1.00 89.88 72 ARG A N 1
ATOM 595 C CA . ARG A 1 72 ? 12.413 -4.813 -3.903 1.00 89.88 72 ARG A CA 1
ATOM 596 C C . ARG A 1 72 ? 11.911 -3.597 -3.129 1.00 89.88 72 ARG A C 1
ATOM 598 O O . ARG A 1 72 ? 12.227 -2.478 -3.506 1.00 89.88 72 ARG A O 1
ATOM 605 N N . TRP A 1 73 ? 11.221 -3.811 -2.012 1.00 90.81 73 TRP A N 1
ATOM 606 C CA . TRP A 1 73 ? 10.743 -2.740 -1.140 1.00 90.81 73 TRP A CA 1
ATOM 607 C C . TRP A 1 73 ? 11.883 -1.852 -0.641 1.00 90.81 73 TRP A C 1
ATOM 609 O O . TRP A 1 73 ? 11.768 -0.630 -0.650 1.00 90.81 73 TRP A O 1
ATOM 619 N N . ARG A 1 74 ? 13.018 -2.438 -0.242 1.00 92.69 74 ARG A N 1
ATOM 620 C CA . ARG A 1 74 ? 14.194 -1.662 0.186 1.00 92.69 74 ARG A CA 1
ATOM 621 C C . ARG A 1 74 ? 14.757 -0.787 -0.934 1.00 92.69 74 ARG A C 1
ATOM 623 O O . ARG A 1 74 ? 15.156 0.334 -0.650 1.00 92.69 74 ARG A O 1
ATOM 630 N N . LYS A 1 75 ? 14.738 -1.273 -2.178 1.00 93.31 75 LYS A N 1
ATOM 631 C CA . LYS A 1 75 ? 15.210 -0.536 -3.361 1.00 93.31 75 LYS A CA 1
ATOM 632 C C . LYS A 1 75 ? 14.234 0.532 -3.863 1.00 93.31 75 LYS A C 1
ATOM 634 O O . LYS A 1 75 ? 14.665 1.431 -4.570 1.00 93.31 75 LYS A O 1
ATOM 639 N N . MET A 1 76 ? 12.948 0.439 -3.520 1.00 92.56 76 MET A N 1
ATOM 640 C CA . MET A 1 76 ? 11.953 1.431 -3.936 1.00 92.56 76 MET A CA 1
ATOM 641 C C . MET A 1 76 ? 12.198 2.785 -3.270 1.00 92.56 76 MET A C 1
ATOM 643 O O . MET A 1 76 ? 12.411 2.876 -2.054 1.00 92.56 76 MET A O 1
ATOM 647 N N . SER A 1 77 ? 12.090 3.834 -4.074 1.00 95.12 77 SER A N 1
ATOM 648 C CA . SER A 1 77 ? 12.092 5.227 -3.642 1.00 95.12 77 SER A CA 1
ATOM 649 C C . SER A 1 77 ? 10.861 5.558 -2.790 1.00 95.12 77 SER A C 1
ATOM 651 O O . SER A 1 77 ? 9.851 4.845 -2.788 1.00 95.12 77 SER A O 1
ATOM 653 N N . ASP A 1 78 ? 10.913 6.673 -2.061 1.00 91.19 78 ASP A N 1
ATOM 654 C CA . ASP A 1 78 ? 9.767 7.119 -1.266 1.00 91.19 78 ASP A CA 1
ATOM 655 C C . ASP A 1 78 ? 8.546 7.478 -2.116 1.00 91.19 78 ASP A C 1
ATOM 657 O O . ASP A 1 78 ? 7.419 7.247 -1.674 1.00 91.19 78 ASP A O 1
ATOM 661 N N . ALA A 1 79 ? 8.757 7.966 -3.341 1.00 91.31 79 ALA A N 1
ATOM 662 C CA . ALA A 1 79 ? 7.684 8.244 -4.291 1.00 91.31 79 ALA A CA 1
ATOM 663 C C . ALA A 1 79 ? 6.940 6.960 -4.689 1.00 91.31 79 ALA A C 1
ATOM 665 O O . ALA A 1 79 ? 5.712 6.926 -4.703 1.00 91.31 79 ALA A O 1
ATOM 666 N N . GLU A 1 80 ? 7.670 5.870 -4.928 1.00 89.75 80 GLU A N 1
ATOM 667 C CA . GLU A 1 80 ? 7.068 4.572 -5.244 1.00 89.75 80 GLU A CA 1
ATOM 668 C C . GLU A 1 80 ? 6.379 3.935 -4.025 1.00 89.75 80 GLU A C 1
ATOM 670 O O . GLU A 1 80 ? 5.412 3.186 -4.168 1.00 89.75 80 GLU A O 1
ATOM 675 N N . LYS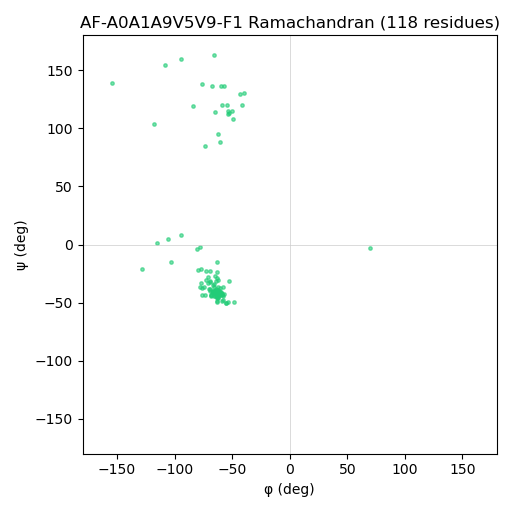 A 1 81 ? 6.846 4.246 -2.810 1.00 92.88 81 LYS A N 1
ATOM 676 C CA . LYS A 1 81 ? 6.225 3.801 -1.551 1.00 92.88 81 LYS A CA 1
ATOM 677 C C . LYS A 1 81 ? 5.008 4.637 -1.149 1.00 92.88 81 LYS A C 1
ATOM 679 O O . LYS A 1 81 ? 4.182 4.161 -0.367 1.00 92.88 81 LYS A O 1
ATOM 684 N N . ALA A 1 82 ? 4.892 5.864 -1.657 1.00 92.00 82 ALA A N 1
ATOM 685 C CA . ALA A 1 82 ? 3.832 6.811 -1.327 1.00 92.00 82 ALA A CA 1
ATOM 686 C C . ALA A 1 82 ? 2.411 6.216 -1.388 1.00 92.00 82 ALA A C 1
ATOM 688 O O . ALA A 1 82 ? 1.700 6.344 -0.389 1.00 92.00 82 ALA A O 1
ATOM 689 N N . PRO A 1 83 ? 1.980 5.508 -2.455 1.00 90.69 83 PRO A N 1
ATOM 690 C CA . PRO A 1 83 ? 0.626 4.953 -2.507 1.00 90.69 83 PRO A CA 1
ATOM 691 C C . PRO A 1 83 ? 0.340 3.972 -1.360 1.00 90.69 83 PRO A C 1
ATOM 693 O O . PRO A 1 83 ? -0.723 4.035 -0.742 1.00 90.69 83 PRO A O 1
ATOM 696 N N . TYR A 1 84 ? 1.302 3.119 -1.003 1.00 91.94 84 TYR A N 1
ATOM 697 C CA . TYR A 1 84 ? 1.144 2.150 0.085 1.00 91.94 84 TYR A CA 1
ATOM 698 C C . TYR A 1 84 ? 1.132 2.813 1.467 1.00 91.94 84 TYR A C 1
ATOM 700 O O . TYR A 1 84 ? 0.410 2.364 2.361 1.00 91.94 84 TYR A O 1
ATOM 708 N N . LYS A 1 85 ? 1.885 3.909 1.642 1.00 92.56 85 LYS A N 1
ATOM 709 C CA . LYS A 1 85 ? 1.841 4.743 2.855 1.00 92.56 85 LYS A CA 1
ATOM 710 C C . LYS A 1 85 ? 0.485 5.447 2.997 1.00 92.56 85 LYS A C 1
ATOM 712 O O . LYS A 1 85 ? -0.074 5.492 4.093 1.00 92.56 85 LYS A O 1
ATOM 717 N N . THR A 1 86 ? -0.084 5.936 1.897 1.00 91.69 86 THR A N 1
ATOM 718 C CA . THR A 1 86 ? -1.421 6.551 1.883 1.00 91.69 86 THR A CA 1
ATOM 719 C C . THR A 1 86 ? -2.509 5.539 2.258 1.00 91.69 86 THR A C 1
ATOM 721 O O . THR A 1 86 ? -3.359 5.835 3.101 1.00 91.69 86 THR A O 1
ATOM 724 N N . LEU A 1 87 ? -2.444 4.314 1.719 1.00 90.88 87 LEU A N 1
ATOM 725 C CA . LEU A 1 87 ? -3.326 3.203 2.114 1.00 90.88 87 LEU A CA 1
ATOM 726 C C . LEU A 1 87 ? -3.267 2.920 3.615 1.00 90.88 87 LEU A C 1
ATOM 728 O O . LEU A 1 87 ? -4.299 2.868 4.287 1.00 90.88 87 LEU A O 1
ATOM 732 N N . ALA A 1 88 ? -2.049 2.780 4.132 1.00 92.75 88 ALA A N 1
ATOM 733 C CA . ALA A 1 88 ? -1.770 2.533 5.539 1.00 92.75 88 ALA A CA 1
ATOM 734 C C . ALA A 1 88 ? -2.390 3.593 6.456 1.00 92.75 88 ALA A C 1
ATOM 736 O O . ALA A 1 88 ? -3.140 3.270 7.385 1.00 92.75 88 ALA A O 1
ATOM 737 N N . LYS A 1 89 ? -2.157 4.873 6.144 1.00 92.00 89 LYS A N 1
ATOM 738 C CA . LYS A 1 89 ? -2.723 6.006 6.887 1.00 92.00 89 LYS A CA 1
ATOM 739 C C . LYS A 1 89 ? -4.250 5.965 6.891 1.00 92.00 89 LYS A C 1
ATOM 741 O O . LYS A 1 89 ? -4.880 6.156 7.933 1.00 92.00 89 LYS A O 1
ATOM 746 N N . ARG A 1 90 ? -4.874 5.659 5.751 1.00 88.31 90 ARG A N 1
ATOM 747 C CA . ARG A 1 90 ? -6.336 5.569 5.650 1.00 88.31 90 ARG A CA 1
ATOM 748 C C . ARG A 1 90 ? -6.902 4.403 6.459 1.00 88.31 90 ARG A C 1
ATOM 750 O O . ARG A 1 90 ? -7.914 4.572 7.144 1.00 88.31 90 ARG A O 1
ATOM 757 N N . ALA A 1 91 ? -6.242 3.247 6.428 1.00 88.56 91 ALA A N 1
ATOM 758 C CA . ALA A 1 91 ? -6.614 2.087 7.233 1.00 88.56 91 ALA A CA 1
ATOM 759 C C . ALA A 1 91 ? -6.531 2.393 8.740 1.00 88.56 91 ALA A C 1
ATOM 761 O O . ALA A 1 91 ? -7.432 2.029 9.504 1.00 88.56 91 ALA A O 1
ATOM 762 N N . GLN A 1 92 ? -5.498 3.126 9.165 1.00 91.75 92 GLN A N 1
ATOM 763 C CA . GLN A 1 92 ? -5.352 3.588 10.545 1.00 91.75 92 GLN A CA 1
ATOM 764 C C . GLN A 1 92 ? -6.485 4.539 10.949 1.00 91.75 92 GLN A C 1
ATOM 766 O O . GLN A 1 92 ? -7.132 4.316 11.974 1.00 91.75 92 GLN A O 1
ATOM 771 N N . LEU A 1 93 ? -6.783 5.549 10.125 1.00 90.56 93 LEU A N 1
ATOM 772 C CA . LEU A 1 93 ? -7.876 6.494 10.376 1.00 90.56 93 LEU A CA 1
ATOM 773 C C . LEU A 1 93 ? -9.229 5.784 10.501 1.00 90.56 93 LEU A C 1
ATOM 775 O O . LEU A 1 93 ? -9.972 6.041 11.447 1.00 90.56 93 LEU A O 1
ATOM 779 N N . LYS A 1 94 ? -9.526 4.832 9.608 1.00 88.44 94 LYS A N 1
ATOM 780 C CA . LYS A 1 94 ? -10.756 4.026 9.661 1.00 88.44 94 LYS A CA 1
ATOM 781 C C . LYS A 1 94 ? -10.870 3.251 10.980 1.00 88.44 94 LYS A C 1
ATOM 783 O O . LYS A 1 94 ? -11.939 3.224 11.591 1.00 88.44 94 LYS A O 1
ATOM 788 N N . ARG A 1 95 ? -9.771 2.654 11.459 1.00 87.69 95 ARG A N 1
ATOM 789 C CA . ARG A 1 95 ? -9.734 1.944 12.752 1.00 87.69 95 ARG A CA 1
ATOM 790 C C . ARG A 1 95 ? -9.923 2.891 13.939 1.00 87.69 95 ARG A C 1
ATOM 792 O O . ARG A 1 95 ? -10.656 2.552 14.865 1.00 87.69 95 ARG A O 1
ATOM 799 N N . LEU A 1 96 ? -9.312 4.075 13.912 1.00 90.06 96 LEU A N 1
ATOM 800 C CA . LEU A 1 96 ? -9.497 5.091 14.954 1.00 90.06 96 LEU A CA 1
ATOM 801 C C . LEU A 1 96 ? -10.948 5.586 15.012 1.00 90.06 96 LEU A C 1
ATOM 803 O O . LEU A 1 96 ? -11.537 5.621 16.091 1.00 90.06 96 LEU A O 1
ATOM 807 N N . GLN A 1 97 ? -11.557 5.877 13.861 1.00 88.88 97 GLN A N 1
ATOM 808 C CA . GLN A 1 97 ? -12.972 6.254 13.772 1.00 88.88 97 GLN A CA 1
ATOM 809 C C . GLN A 1 97 ? -13.891 5.152 14.315 1.00 88.88 97 GLN A C 1
ATOM 811 O O . GLN A 1 97 ? -14.826 5.434 15.065 1.00 88.88 97 GLN A O 1
ATOM 816 N N . ALA A 1 98 ? -13.604 3.884 14.005 1.00 87.19 98 ALA A N 1
ATOM 817 C CA . ALA A 1 98 ? -14.358 2.755 14.545 1.00 87.19 98 ALA A CA 1
ATOM 818 C C . ALA A 1 98 ? -14.272 2.677 16.082 1.00 87.19 98 ALA A C 1
ATOM 820 O O . ALA A 1 98 ? -15.297 2.488 16.741 1.00 87.19 98 ALA A O 1
ATOM 821 N N . LYS A 1 99 ? -13.081 2.891 16.663 1.00 86.12 99 LYS A N 1
ATOM 822 C CA . LYS A 1 99 ? -12.891 2.945 18.124 1.00 86.12 99 LYS A CA 1
ATOM 823 C C . LYS A 1 99 ? -13.679 4.091 18.763 1.00 86.12 99 LYS A C 1
ATOM 825 O O . LYS A 1 99 ? -14.387 3.868 19.743 1.00 86.12 99 LYS A O 1
ATOM 830 N N . GLN A 1 100 ? -13.616 5.292 18.187 1.00 84.38 100 GLN A N 1
ATOM 831 C CA . GLN A 1 100 ? -14.372 6.447 18.685 1.00 84.38 100 GLN A CA 1
ATOM 832 C C . GLN A 1 100 ? -15.885 6.197 18.648 1.00 84.38 100 GLN A C 1
ATOM 834 O O . GLN A 1 100 ? -16.592 6.487 19.614 1.00 84.38 100 GLN A O 1
ATOM 839 N N . ASN A 1 101 ? -16.386 5.603 17.564 1.00 80.00 101 ASN A N 1
ATOM 840 C CA .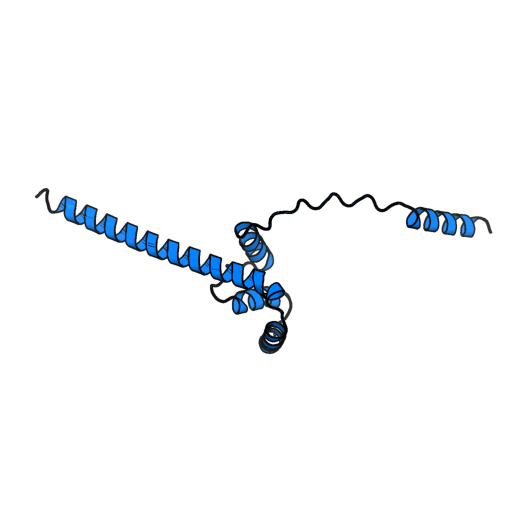 ASN A 1 101 ? -17.801 5.270 17.431 1.00 80.00 101 ASN A CA 1
ATOM 841 C C . ASN A 1 101 ? -18.249 4.204 18.440 1.00 80.00 101 ASN A C 1
ATOM 843 O O . ASN A 1 101 ? -19.359 4.303 18.965 1.00 80.00 101 ASN A O 1
ATOM 847 N N . LYS A 1 102 ? -17.396 3.219 18.752 1.00 79.88 102 LYS A N 1
ATOM 848 C CA . LYS A 1 102 ? -17.671 2.229 19.803 1.00 79.88 102 LYS A CA 1
ATOM 849 C C . LYS A 1 102 ? -17.780 2.895 21.179 1.00 79.88 102 LYS A C 1
ATOM 851 O O . LYS A 1 102 ? -18.804 2.733 21.838 1.00 79.88 102 LYS A O 1
ATOM 856 N N . GLY A 1 103 ? -16.813 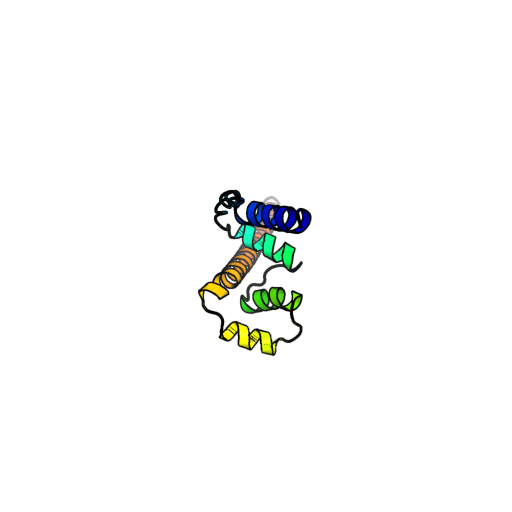3.742 21.539 1.00 74.94 103 GLY A N 1
ATOM 857 C CA . GLY A 1 103 ? -16.847 4.487 22.804 1.00 74.94 103 GLY A CA 1
ATOM 858 C C . GLY A 1 103 ? -18.062 5.418 22.927 1.00 74.94 103 GLY A C 1
ATOM 859 O O . GLY A 1 103 ? -18.672 5.514 23.989 1.00 74.94 103 GLY A O 1
ATOM 860 N N . ARG A 1 104 ? -18.491 6.058 21.827 1.00 70.25 104 ARG A N 1
ATOM 861 C CA . ARG A 1 104 ? -19.734 6.856 21.801 1.00 70.25 104 ARG A CA 1
ATOM 862 C C . ARG A 1 104 ? -20.984 6.006 22.058 1.00 70.25 104 ARG A C 1
ATOM 864 O O . ARG A 1 104 ? -21.876 6.454 22.774 1.00 70.25 104 ARG A O 1
ATOM 871 N N . LYS A 1 105 ? -21.069 4.798 21.492 1.00 68.94 105 LYS A N 1
ATOM 872 C CA . LYS A 1 105 ? -22.209 3.885 21.704 1.00 68.94 105 LYS A CA 1
ATOM 873 C C . LYS A 1 105 ? -22.270 3.361 23.140 1.00 68.94 105 LYS A C 1
ATOM 875 O O . LYS A 1 105 ? -23.354 3.316 23.714 1.00 68.94 105 LYS A O 1
ATOM 880 N N . GLU A 1 106 ? -21.126 3.018 23.726 1.00 66.69 106 GLU A N 1
ATOM 881 C CA . GLU A 1 106 ? -21.039 2.578 25.125 1.00 66.69 106 GLU A CA 1
ATOM 882 C C . GLU A 1 106 ? -21.442 3.694 26.097 1.00 66.69 106 GLU A C 1
ATOM 884 O O . GLU A 1 106 ? -22.269 3.463 26.978 1.00 66.69 106 GLU A O 1
ATOM 889 N N . LYS A 1 107 ? -20.978 4.933 25.876 1.00 62.38 107 LYS A N 1
ATOM 890 C CA . LYS A 1 107 ? -21.423 6.091 26.671 1.00 62.38 107 LYS A CA 1
ATOM 891 C C . LYS A 1 107 ? -22.926 6.346 26.550 1.00 62.38 107 LYS A C 1
ATOM 893 O O . LYS A 1 107 ? -23.571 6.583 27.563 1.00 62.38 107 LYS A O 1
ATOM 898 N N . LYS A 1 108 ? -23.507 6.245 25.346 1.00 63.09 108 LYS A N 1
ATOM 899 C CA . LYS A 1 108 ? -24.966 6.370 25.163 1.00 63.09 108 LYS A CA 1
ATOM 900 C C . LYS A 1 108 ? -25.743 5.287 25.913 1.00 63.09 108 LYS A C 1
ATOM 902 O O . LYS A 1 108 ? -26.735 5.614 26.551 1.00 63.09 108 LYS A O 1
ATOM 907 N N . LYS A 1 109 ? -25.282 4.029 25.887 1.00 61.31 109 LYS A N 1
ATOM 908 C CA . LYS A 1 109 ? -25.870 2.962 26.715 1.00 61.31 109 LYS A CA 1
ATOM 909 C C . LYS A 1 109 ? -25.806 3.320 28.200 1.00 61.31 109 LYS A C 1
ATOM 911 O O . LYS A 1 109 ? -26.828 3.249 28.867 1.00 61.31 109 LYS A O 1
ATOM 916 N N . CYS A 1 110 ? -24.652 3.773 28.689 1.00 61.59 110 CYS A N 1
ATOM 917 C CA . CYS A 1 110 ? -24.479 4.167 30.088 1.00 61.59 110 CYS A CA 1
ATOM 918 C C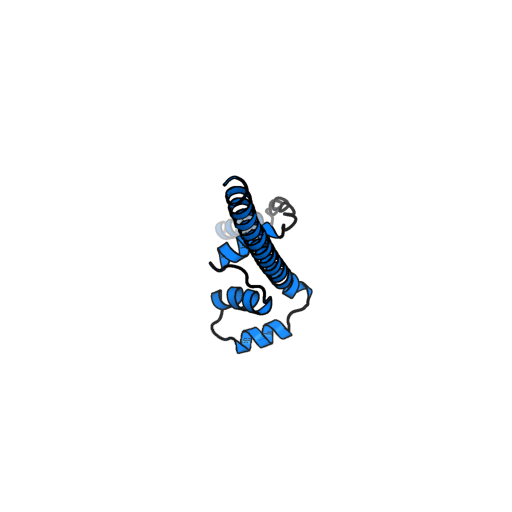 . CYS A 1 110 ? -25.401 5.340 30.488 1.00 61.59 110 CYS A C 1
ATOM 920 O O . CYS A 1 110 ? -26.060 5.277 31.523 1.00 61.59 110 CYS A O 1
ATOM 922 N N . CYS A 1 111 ? -25.546 6.362 29.635 1.00 60.28 111 CYS A N 1
ATOM 923 C CA . CYS A 1 111 ? -26.491 7.463 29.858 1.00 60.28 111 CYS A CA 1
ATOM 924 C C . CYS A 1 111 ? -27.958 7.001 29.846 1.00 60.28 111 CYS A C 1
ATOM 926 O O . CYS A 1 111 ? -28.732 7.456 30.681 1.00 60.28 111 CYS A O 1
ATOM 928 N N . CYS A 1 112 ? -28.349 6.084 28.953 1.00 59.72 112 CYS A N 1
ATOM 929 C CA . CYS A 1 112 ? -29.701 5.515 28.954 1.00 59.72 112 CYS A CA 1
ATOM 930 C C . CYS A 1 112 ? -29.982 4.655 30.197 1.00 59.72 112 CYS A C 1
ATOM 932 O O . CYS A 1 112 ? -31.106 4.679 30.689 1.00 59.72 112 CYS A O 1
ATOM 934 N N . CYS A 1 113 ? -28.993 3.925 30.724 1.00 55.88 113 CYS A N 1
ATOM 935 C CA . CYS A 1 113 ? -29.141 3.181 31.978 1.00 55.88 113 CYS A CA 1
ATOM 936 C C . CYS A 1 113 ? -29.276 4.130 33.179 1.00 55.88 113 CYS A C 1
ATOM 938 O O . CYS A 1 113 ? -30.166 3.949 34.001 1.00 55.88 113 CYS A O 1
ATOM 940 N N . ARG A 1 114 ? -28.459 5.190 33.236 1.00 54.38 114 ARG A N 1
ATOM 941 C CA . ARG A 1 114 ? -28.500 6.181 34.323 1.00 54.38 114 ARG A CA 1
ATOM 942 C C . ARG A 1 114 ? -29.764 7.048 34.314 1.00 54.38 114 ARG A C 1
ATOM 944 O O . ARG A 1 114 ? -30.240 7.440 35.367 1.00 54.38 114 ARG A O 1
ATOM 951 N N . ALA A 1 115 ? -30.331 7.328 33.141 1.00 59.78 115 ALA A N 1
ATOM 952 C CA . ALA A 1 115 ? -31.607 8.038 33.027 1.00 59.78 115 ALA A CA 1
ATOM 953 C C . ALA A 1 115 ? -32.820 7.174 33.427 1.00 59.78 115 ALA A C 1
ATOM 955 O O . ALA A 1 115 ? -33.862 7.723 33.774 1.00 59.78 115 ALA A O 1
ATOM 956 N N . LYS A 1 116 ? -32.699 5.839 33.374 1.00 57.94 116 LYS A N 1
ATOM 957 C CA . LYS A 1 116 ? -33.732 4.915 33.864 1.00 57.94 116 LYS A CA 1
ATOM 958 C C . LYS A 1 116 ? -33.716 4.781 35.390 1.00 57.94 116 LYS A C 1
ATOM 960 O O . LYS A 1 116 ? -34.785 4.745 35.972 1.00 57.94 116 LYS A O 1
ATOM 965 N N . SER A 1 117 ? -32.543 4.804 36.026 1.00 55.41 117 SER A N 1
ATOM 966 C CA . SER A 1 117 ? -32.400 4.683 37.489 1.00 55.41 117 SER A CA 1
ATOM 967 C C . SER A 1 117 ? -32.719 5.959 38.287 1.00 55.41 117 SER A C 1
ATOM 969 O O . SER A 1 117 ? -32.561 5.965 39.496 1.00 55.41 117 SER A O 1
ATOM 971 N N . LEU A 1 118 ? -33.059 7.068 37.623 1.00 58.19 118 LEU A N 1
ATOM 972 C CA . LEU A 1 118 ? -33.428 8.355 38.246 1.00 58.19 118 LEU A CA 1
ATOM 973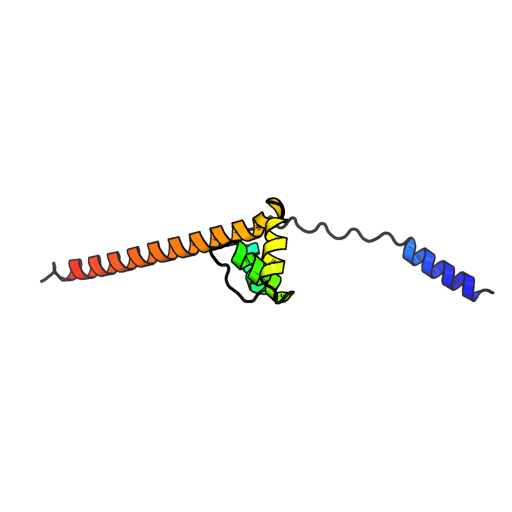 C C . LEU A 1 118 ? -34.944 8.629 38.173 1.00 58.19 118 LEU A C 1
ATOM 975 O O . LEU A 1 118 ? -35.383 9.730 38.489 1.00 58.19 118 LEU A O 1
ATOM 979 N N . LYS A 1 119 ? -35.724 7.664 37.671 1.00 57.31 119 LYS A N 1
ATOM 980 C CA . LYS A 1 119 ? -37.186 7.741 37.507 1.00 57.31 119 LYS A CA 1
ATOM 981 C C . LYS A 1 119 ? -37.949 6.734 38.379 1.00 57.31 119 LYS A C 1
ATOM 983 O O . LYS A 1 119 ? -39.172 6.691 38.276 1.00 57.31 119 LYS A O 1
ATOM 988 N N . GLU A 1 120 ? -37.233 5.954 39.182 1.00 46.56 120 GLU A N 1
ATOM 989 C CA . GLU A 1 120 ? -37.757 5.171 40.311 1.00 46.56 120 GLU A CA 1
ATOM 990 C C . GLU A 1 120 ? -37.453 5.935 41.601 1.00 46.56 120 GLU A C 1
ATOM 992 O O . GLU A 1 120 ? -38.331 5.941 42.488 1.00 46.56 120 GLU A O 1
#

Secondary structure (DSSP, 8-state):
-HHHHHHHHHHHHHHSS--------------HHHHHHHHHHHHSSPPPS-HHHHHHHHHHTT-S-HHHHHHHHHHS-HHHHHHHHHHHHHHHHHHHHHHHHHHHHHHHHHHHHHHHTT--

Solvent-accessible surface area (backbone atoms only — not comparable to full-atom values): 7025 Å² total; per-residue (Å²): 120,71,66,62,55,53,53,52,50,56,51,49,56,60,70,69,48,76,77,71,79,73,71,78,73,72,81,66,74,79,43,70,69,54,52,53,52,51,48,28,70,75,58,74,43,82,66,39,59,48,33,66,58,40,48,46,49,60,41,54,80,76,48,95,52,69,69,60,50,52,55,50,57,71,70,50,51,70,75,76,44,41,66,32,46,53,41,8,54,51,35,44,51,54,51,51,52,52,52,52,53,49,54,52,51,52,50,50,52,51,50,56,52,55,62,55,72,74,76,116

Radius of gyration: 27.46 Å; Cα contacts (8 Å, |Δi|>4): 56; chains: 1; bounding box: 53×30×100 Å

InterPro domains:
  IPR036910 High mobility group box domain superfamily [G3DSA:1.10.30.10] (36-94)
  IPR036910 High mobility group box domain superfamily [SSF47095] (47-97)

Organism: Glossina austeni (NCBI:txid7395)

pLDDT: mean 75.65, std 15.06, range [44.81, 95.12]

Mean predicted aligned error: 14.82 Å

Foldseek 3Di:
DVVVVVVVVVVVCVVPPPDDPPPPPPPPVCDLVVLQVVLCVQQVDGQELDLLVSQVSNCVVPDDDVVVSVVVVVVDDVVRSVSSNSSNVVNVVVVVVVVVVVVVVVVVVVVVVVVVVVVD